Protein AF-A0A7Y0FQY0-F1 (afdb_monomer_lite)

Structure (mmCIF, N/CA/C/O backbone):
data_AF-A0A7Y0FQY0-F1
#
_entry.id   AF-A0A7Y0FQY0-F1
#
loop_
_atom_site.group_PDB
_atom_site.id
_atom_site.type_symbol
_atom_site.label_atom_id
_atom_site.label_alt_id
_atom_site.label_comp_id
_atom_site.label_asym_id
_atom_site.label_entity_id
_atom_site.label_seq_id
_atom_site.pdbx_PDB_ins_code
_atom_site.Cartn_x
_atom_site.Cartn_y
_atom_site.Cartn_z
_atom_site.occupancy
_atom_site.B_iso_or_equiv
_atom_site.auth_seq_id
_atom_site.auth_comp_id
_atom_site.auth_asym_id
_atom_site.auth_atom_id
_atom_site.pdbx_PDB_model_num
ATOM 1 N N . MET A 1 1 ? 14.008 2.209 -30.338 1.00 42.66 1 MET A N 1
ATOM 2 C CA . MET A 1 1 ? 15.477 2.111 -30.294 1.00 42.66 1 MET A CA 1
ATOM 3 C C . MET A 1 1 ? 15.855 0.646 -30.124 1.00 42.66 1 MET A C 1
ATOM 5 O O . MET A 1 1 ? 15.356 0.013 -29.203 1.00 42.66 1 MET A O 1
ATOM 9 N N . ASN A 1 2 ? 16.620 0.094 -31.072 1.00 44.41 2 ASN A N 1
ATOM 10 C CA . ASN A 1 2 ? 17.100 -1.292 -31.079 1.00 44.41 2 ASN A CA 1
ATOM 11 C C . ASN A 1 2 ? 18.582 -1.272 -30.700 1.00 44.41 2 ASN A C 1
ATOM 13 O O . ASN A 1 2 ? 19.432 -1.053 -31.558 1.00 44.41 2 ASN A O 1
ATOM 17 N N . HIS A 1 3 ? 18.881 -1.484 -29.422 1.00 50.84 3 HIS A N 1
ATOM 18 C CA . HIS A 1 3 ? 20.246 -1.684 -28.947 1.00 50.84 3 HIS A CA 1
ATOM 19 C C . HIS A 1 3 ? 20.345 -3.133 -28.451 1.00 50.84 3 HIS A C 1
ATOM 21 O O . HIS A 1 3 ? 19.724 -3.493 -27.460 1.00 50.84 3 HIS A O 1
ATOM 27 N N . ASN A 1 4 ? 21.038 -3.974 -29.226 1.00 58.56 4 ASN A N 1
ATOM 28 C CA . ASN A 1 4 ? 21.480 -5.340 -28.915 1.00 58.56 4 ASN A CA 1
ATOM 29 C C . ASN A 1 4 ? 20.478 -6.270 -28.188 1.00 58.56 4 ASN A C 1
ATOM 31 O O . ASN A 1 4 ? 20.524 -6.481 -26.980 1.00 58.56 4 ASN A O 1
ATOM 35 N N . GLY A 1 5 ? 19.637 -6.936 -28.986 1.00 64.56 5 GLY A N 1
ATOM 36 C CA . GLY A 1 5 ? 19.253 -8.342 -28.782 1.00 64.56 5 GLY A CA 1
ATOM 37 C C . GLY A 1 5 ? 18.090 -8.670 -27.842 1.00 64.56 5 GLY A C 1
ATOM 38 O O . GLY A 1 5 ? 17.409 -9.664 -28.088 1.00 64.56 5 GLY A O 1
ATOM 39 N N . ILE A 1 6 ? 17.807 -7.870 -26.811 1.00 74.12 6 ILE A N 1
ATOM 40 C CA . ILE A 1 6 ? 16.761 -8.211 -25.829 1.00 74.12 6 ILE A CA 1
ATOM 41 C C . ILE A 1 6 ? 15.534 -7.316 -26.017 1.00 74.12 6 ILE A C 1
ATOM 43 O O . ILE A 1 6 ? 15.561 -6.109 -25.785 1.00 74.12 6 ILE A O 1
ATOM 47 N N . ARG A 1 7 ? 14.413 -7.922 -26.424 1.00 86.19 7 ARG A N 1
ATOM 48 C CA . ARG A 1 7 ? 13.125 -7.227 -26.552 1.00 86.19 7 ARG A CA 1
ATOM 49 C C . ARG A 1 7 ? 12.582 -6.882 -25.166 1.00 86.19 7 ARG A C 1
ATOM 51 O O . ARG A 1 7 ? 12.664 -7.697 -24.253 1.00 86.19 7 ARG A O 1
ATOM 58 N N . ALA A 1 8 ? 11.895 -5.744 -25.037 1.00 87.19 8 ALA A N 1
ATOM 59 C CA . ALA A 1 8 ? 11.235 -5.342 -23.786 1.00 87.19 8 ALA A CA 1
ATOM 60 C C . ALA A 1 8 ? 10.309 -6.434 -23.213 1.00 87.19 8 ALA A C 1
ATOM 62 O O . ALA A 1 8 ? 10.206 -6.587 -22.000 1.00 87.19 8 ALA A O 1
ATOM 63 N N . LYS A 1 9 ? 9.693 -7.245 -24.085 1.00 87.94 9 LYS A N 1
ATOM 64 C CA . LYS A 1 9 ? 8.904 -8.420 -23.693 1.00 87.94 9 LYS A CA 1
ATOM 65 C C . LYS A 1 9 ? 9.734 -9.473 -22.945 1.00 87.94 9 LYS A C 1
ATOM 67 O O . LYS A 1 9 ? 9.294 -9.949 -21.916 1.00 87.94 9 LYS A O 1
ATOM 72 N N . GLN A 1 10 ? 10.948 -9.777 -23.402 1.00 90.56 10 GLN A N 1
ATOM 73 C CA . GLN A 1 10 ? 11.818 -10.751 -22.731 1.00 90.56 10 GLN A CA 1
ATOM 74 C C . GLN A 1 10 ? 12.228 -10.267 -21.338 1.00 90.56 10 GLN A C 1
ATOM 76 O O . GLN A 1 10 ? 12.228 -11.048 -20.398 1.00 90.56 10 GLN A O 1
ATOM 81 N N . ILE A 1 11 ? 12.508 -8.969 -21.182 1.00 91.06 11 ILE A N 1
ATOM 82 C CA . ILE A 1 11 ? 12.769 -8.365 -19.866 1.00 91.06 11 ILE A CA 1
ATOM 83 C C . ILE A 1 11 ? 11.519 -8.479 -18.981 1.00 91.06 11 ILE A C 1
ATOM 85 O O . ILE A 1 11 ? 11.612 -8.861 -17.819 1.00 91.06 11 ILE A O 1
ATOM 89 N N . SER A 1 12 ? 10.342 -8.192 -19.542 1.00 93.38 12 SER A N 1
ATOM 90 C CA . SER A 1 12 ? 9.051 -8.340 -18.861 1.00 93.38 12 SER A CA 1
ATOM 91 C C . SER A 1 12 ? 8.875 -9.747 -18.292 1.00 93.38 12 SER A C 1
ATOM 93 O O . SER A 1 12 ? 8.521 -9.888 -17.125 1.00 93.38 12 SER A O 1
ATOM 95 N N . ASP A 1 13 ? 9.166 -10.759 -19.109 1.00 92.62 13 ASP A N 1
ATOM 96 C CA . ASP A 1 13 ? 9.011 -12.169 -18.763 1.00 92.62 13 ASP A CA 1
ATOM 97 C C . ASP A 1 13 ? 10.044 -12.594 -17.702 1.00 92.62 13 ASP A C 1
ATOM 99 O O . ASP A 1 13 ? 9.670 -13.176 -16.686 1.00 92.62 13 ASP A O 1
ATOM 103 N N . ILE A 1 14 ? 11.324 -12.226 -17.872 1.00 94.12 14 ILE A N 1
ATOM 104 C CA . ILE A 1 14 ? 12.410 -12.541 -16.922 1.00 94.12 14 ILE A CA 1
ATOM 105 C C . ILE A 1 14 ? 12.113 -11.979 -15.528 1.00 94.12 14 ILE A C 1
ATOM 107 O O . ILE A 1 14 ? 12.271 -12.675 -14.529 1.00 94.12 14 ILE A O 1
ATOM 111 N N . PHE A 1 15 ? 11.671 -10.722 -15.452 1.00 91.94 15 PHE A N 1
ATOM 112 C CA . PHE A 1 15 ? 11.407 -10.053 -14.177 1.00 91.94 15 PHE A CA 1
ATOM 113 C C . PHE A 1 15 ? 9.962 -10.224 -13.689 1.00 91.94 15 PHE A C 1
ATOM 115 O O . PHE A 1 15 ? 9.613 -9.686 -12.640 1.00 91.94 15 PHE A O 1
ATOM 122 N N . SER A 1 16 ? 9.117 -10.955 -14.429 1.00 93.25 16 SER A N 1
ATOM 123 C CA . SER A 1 16 ? 7.685 -11.125 -14.129 1.00 93.25 16 SER A CA 1
ATOM 124 C C . SER A 1 16 ? 6.961 -9.796 -13.863 1.00 93.25 16 SER A C 1
ATOM 126 O O . SER A 1 16 ? 6.092 -9.686 -12.997 1.00 93.25 16 SER A O 1
ATOM 128 N N . VAL A 1 17 ? 7.329 -8.756 -14.613 1.00 93.12 17 VAL A N 1
ATOM 129 C CA . VAL A 1 17 ? 6.714 -7.425 -14.540 1.00 93.12 17 VAL A CA 1
ATOM 130 C C . VAL A 1 17 ? 5.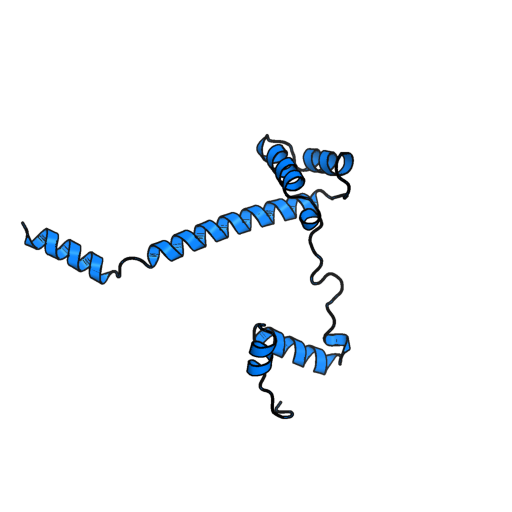861 -7.168 -15.771 1.00 93.12 17 VAL A C 1
ATOM 132 O O . VAL A 1 17 ? 5.949 -7.873 -16.770 1.00 93.12 17 VAL A O 1
ATOM 135 N N . GLN A 1 18 ? 5.030 -6.129 -15.732 1.00 93.00 18 GLN A N 1
ATOM 136 C CA . GLN A 1 18 ? 4.313 -5.678 -16.923 1.00 93.00 18 GLN A CA 1
ATOM 137 C C . GLN A 1 18 ? 5.265 -4.998 -17.912 1.00 93.00 18 GLN A C 1
ATOM 139 O O . GLN A 1 18 ? 6.113 -4.200 -17.514 1.00 93.00 18 GLN A O 1
ATOM 144 N N . ILE A 1 19 ? 5.041 -5.193 -19.214 1.00 92.44 19 ILE A N 1
ATOM 145 C CA . ILE A 1 19 ? 5.893 -4.611 -20.265 1.00 92.44 19 ILE A CA 1
ATOM 146 C C . ILE A 1 19 ? 5.955 -3.076 -20.199 1.00 92.44 19 ILE A C 1
ATOM 148 O O . ILE A 1 19 ? 6.973 -2.465 -20.514 1.00 92.44 19 ILE A O 1
ATOM 152 N N . ARG A 1 20 ? 4.885 -2.434 -19.708 1.00 92.88 20 ARG A N 1
ATOM 153 C CA . ARG A 1 20 ? 4.847 -0.984 -19.455 1.00 92.88 20 ARG A CA 1
ATOM 154 C C . ARG A 1 20 ? 5.881 -0.539 -18.416 1.00 92.88 20 ARG A C 1
ATOM 156 O O . ARG A 1 20 ? 6.438 0.545 -18.560 1.00 92.88 20 ARG A O 1
ATOM 163 N N . ALA A 1 21 ? 6.153 -1.362 -17.401 1.00 91.44 21 ALA A N 1
ATOM 164 C CA . ALA A 1 21 ? 7.180 -1.075 -16.403 1.00 91.44 21 ALA A CA 1
ATOM 165 C C . ALA A 1 21 ? 8.574 -1.072 -17.042 1.00 91.44 21 ALA A C 1
ATOM 167 O O . ALA A 1 21 ? 9.343 -0.147 -16.802 1.00 91.44 21 ALA A O 1
ATOM 168 N N . VAL A 1 22 ? 8.845 -2.026 -17.939 1.00 93.31 22 VAL A N 1
ATOM 169 C CA . VAL A 1 22 ? 10.109 -2.095 -18.688 1.00 93.31 22 VAL A CA 1
ATOM 170 C C . VAL A 1 22 ? 10.330 -0.828 -19.516 1.00 93.31 22 VAL A C 1
ATOM 172 O O . VAL A 1 22 ? 11.396 -0.226 -19.437 1.00 93.31 22 VAL A O 1
ATOM 175 N N . TYR A 1 23 ? 9.317 -0.360 -20.252 1.00 93.81 23 TYR A N 1
ATOM 176 C CA . TYR A 1 23 ? 9.427 0.908 -20.986 1.00 93.81 23 TYR A CA 1
ATOM 177 C C . TYR A 1 23 ? 9.649 2.110 -20.062 1.00 93.81 23 TYR A C 1
ATOM 179 O O . TYR A 1 23 ? 10.432 3.000 -20.388 1.00 93.81 23 TYR A O 1
ATOM 187 N N . SER A 1 24 ? 8.998 2.133 -18.896 1.00 92.50 24 SER A N 1
ATOM 188 C CA . SER A 1 24 ? 9.218 3.184 -17.898 1.00 92.50 24 SER A CA 1
ATOM 189 C C . SER A 1 24 ? 10.648 3.176 -17.353 1.00 92.50 24 SER A C 1
ATOM 191 O O . SER A 1 24 ? 11.195 4.251 -17.102 1.00 92.50 24 SER A O 1
ATOM 193 N N . TRP A 1 25 ? 11.245 1.998 -17.154 1.00 93.06 25 TRP A N 1
ATOM 194 C CA . TRP A 1 25 ? 12.636 1.853 -16.723 1.00 93.06 25 TRP A CA 1
ATOM 195 C C . TRP A 1 25 ? 13.601 2.336 -17.796 1.00 93.06 25 TRP A C 1
ATOM 197 O O . TRP A 1 25 ? 14.451 3.163 -17.491 1.00 93.06 25 TRP A O 1
ATOM 207 N N . LEU A 1 26 ? 13.417 1.895 -19.046 1.00 92.44 26 LEU A N 1
ATOM 208 C CA . LEU A 1 26 ? 14.243 2.324 -20.180 1.00 92.44 26 LEU A CA 1
ATOM 209 C C . LEU A 1 26 ? 14.221 3.844 -20.332 1.00 92.44 26 LEU A C 1
ATOM 211 O O . LEU A 1 26 ? 15.275 4.467 -20.334 1.00 92.44 26 LEU A O 1
ATOM 215 N N . LYS A 1 27 ? 13.029 4.450 -20.328 1.00 93.50 27 LYS A N 1
ATOM 216 C CA . LYS A 1 27 ? 12.893 5.908 -20.405 1.00 93.50 27 LYS A CA 1
ATOM 217 C C . LYS A 1 27 ? 13.573 6.617 -19.229 1.00 93.50 27 LYS A C 1
ATOM 219 O O . LYS A 1 27 ? 14.280 7.596 -19.415 1.00 93.50 27 LYS A O 1
ATOM 224 N N . SER A 1 28 ? 13.382 6.117 -18.007 1.00 93.19 28 SER A N 1
ATOM 225 C CA . SER A 1 28 ? 13.999 6.726 -16.818 1.00 93.19 28 SER A CA 1
ATOM 226 C C . SER A 1 28 ? 15.524 6.607 -16.837 1.00 93.19 28 SER A C 1
ATOM 228 O O . SER A 1 28 ? 16.207 7.501 -16.340 1.00 93.19 28 SER A O 1
ATOM 230 N N . TYR A 1 29 ? 16.046 5.521 -17.408 1.00 93.75 29 TY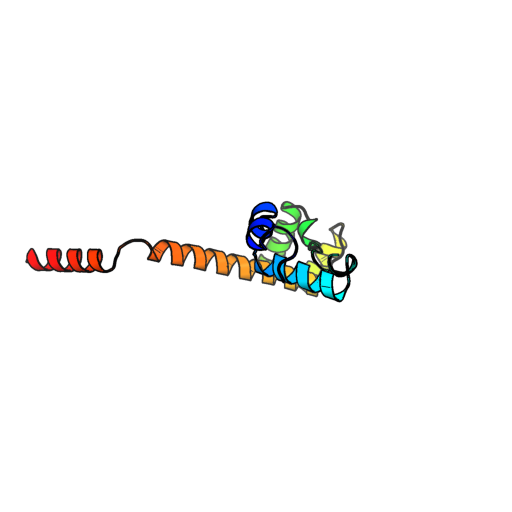R A N 1
ATOM 231 C CA . TYR A 1 29 ? 17.473 5.306 -17.604 1.00 93.75 29 TYR A CA 1
ATOM 232 C C . TYR A 1 29 ? 18.048 6.210 -18.699 1.00 93.75 29 TYR A C 1
ATOM 234 O O . TYR A 1 29 ? 19.101 6.798 -18.493 1.00 93.75 29 TYR A O 1
ATOM 242 N N . GLU A 1 30 ? 17.353 6.383 -19.823 1.00 93.25 30 GLU A N 1
ATOM 243 C CA . GLU A 1 30 ? 17.750 7.335 -20.869 1.00 93.25 30 GLU A CA 1
ATOM 244 C C . GLU A 1 30 ? 17.782 8.777 -20.331 1.00 93.25 30 GLU A C 1
ATOM 246 O O . GLU A 1 30 ? 18.738 9.505 -20.580 1.00 93.25 30 GLU A O 1
ATOM 251 N N . ASP A 1 31 ? 16.790 9.164 -19.520 1.00 94.62 31 ASP A N 1
ATOM 252 C CA . ASP A 1 31 ? 16.674 10.527 -18.989 1.00 94.62 31 ASP A CA 1
ATOM 253 C C . ASP A 1 31 ? 17.677 10.834 -17.856 1.00 94.62 31 ASP A C 1
ATOM 255 O O . ASP A 1 31 ? 18.129 11.970 -17.709 1.00 94.62 31 ASP A O 1
ATOM 259 N N . LYS A 1 32 ? 17.961 9.863 -16.972 1.00 94.62 32 LYS A N 1
ATOM 260 C CA . LYS A 1 32 ? 18.669 10.095 -15.688 1.00 94.62 32 LYS A CA 1
ATOM 261 C C . LYS A 1 32 ? 19.810 9.117 -15.414 1.00 94.62 32 LYS A C 1
ATOM 263 O O . LYS A 1 32 ? 20.356 9.099 -14.306 1.00 94.62 32 LYS A O 1
ATOM 268 N N . GLY A 1 33 ? 20.144 8.269 -16.379 1.00 93.69 33 GLY A N 1
ATOM 269 C CA . GLY A 1 33 ? 21.079 7.166 -16.201 1.00 93.69 33 GLY A CA 1
ATOM 270 C C . GLY A 1 33 ? 20.623 6.189 -15.117 1.00 93.69 33 GLY A C 1
ATOM 271 O O . GLY A 1 33 ? 19.438 6.045 -14.806 1.00 93.69 33 GLY A O 1
ATOM 272 N N . PHE A 1 34 ? 21.595 5.540 -14.478 1.00 92.31 34 PHE A N 1
ATOM 273 C CA . PHE A 1 34 ? 21.354 4.548 -13.427 1.00 92.31 34 PHE A CA 1
ATOM 274 C C . PHE A 1 34 ? 20.504 5.083 -12.260 1.00 92.31 34 PHE A C 1
ATOM 276 O O . PHE A 1 34 ? 19.691 4.351 -11.700 1.00 92.31 34 PHE A O 1
ATOM 283 N N . ILE A 1 35 ? 20.615 6.378 -11.938 1.00 92.25 35 ILE A N 1
ATOM 284 C CA . ILE A 1 35 ? 19.848 7.006 -10.851 1.00 92.25 35 ILE A CA 1
ATOM 285 C C . ILE A 1 35 ? 18.338 6.947 -11.124 1.00 92.25 35 ILE A C 1
ATOM 287 O O . ILE A 1 35 ? 17.541 6.818 -10.195 1.00 92.25 35 ILE A O 1
ATOM 291 N N . GLY A 1 36 ? 17.935 6.997 -12.398 1.00 89.94 36 GLY A N 1
ATOM 292 C CA . GLY A 1 36 ? 16.537 6.906 -12.815 1.00 89.94 36 GLY A CA 1
ATOM 293 C C . GLY A 1 36 ? 15.871 5.564 -12.511 1.00 89.94 36 GLY A C 1
ATOM 294 O O . GLY A 1 36 ? 14.643 5.500 -12.481 1.00 89.94 36 GLY A O 1
ATOM 295 N N . LEU A 1 37 ? 16.658 4.513 -12.264 1.00 91.31 37 LEU A N 1
ATOM 296 C CA . LEU A 1 37 ? 16.158 3.178 -11.934 1.00 91.31 37 LEU A CA 1
ATOM 297 C C . LEU A 1 37 ? 15.919 2.976 -10.432 1.00 91.31 37 LEU A C 1
ATOM 299 O O . LEU A 1 37 ? 15.222 2.035 -10.053 1.00 91.31 37 LEU A O 1
ATOM 303 N N . TYR A 1 38 ? 16.447 3.851 -9.570 1.00 90.62 38 TYR A N 1
ATOM 304 C CA . TYR A 1 38 ? 16.180 3.766 -8.138 1.00 90.62 38 TYR A CA 1
ATOM 305 C C . TYR A 1 38 ? 14.713 4.062 -7.817 1.00 90.62 38 TYR A C 1
ATOM 307 O O . TYR A 1 38 ? 14.068 4.936 -8.403 1.00 90.62 38 TYR A O 1
ATOM 315 N N . THR A 1 39 ? 14.190 3.367 -6.807 1.00 86.19 39 THR A N 1
ATOM 316 C CA . THR A 1 39 ? 12.878 3.677 -6.240 1.00 86.19 39 THR A CA 1
ATOM 317 C C . THR A 1 39 ? 12.872 5.095 -5.687 1.00 86.19 39 THR A C 1
ATOM 319 O O . THR A 1 39 ? 13.745 5.476 -4.903 1.00 86.19 39 THR A O 1
ATOM 322 N N . LYS A 1 40 ? 11.855 5.878 -6.053 1.00 83.94 40 LYS A N 1
ATOM 323 C CA . LYS A 1 40 ? 11.692 7.231 -5.516 1.00 83.94 40 LYS A CA 1
ATOM 324 C C . LYS A 1 40 ? 11.473 7.182 -4.007 1.00 83.94 40 LYS A C 1
ATOM 326 O O . LYS A 1 40 ? 10.895 6.232 -3.478 1.00 83.94 40 LYS A O 1
ATOM 331 N N . L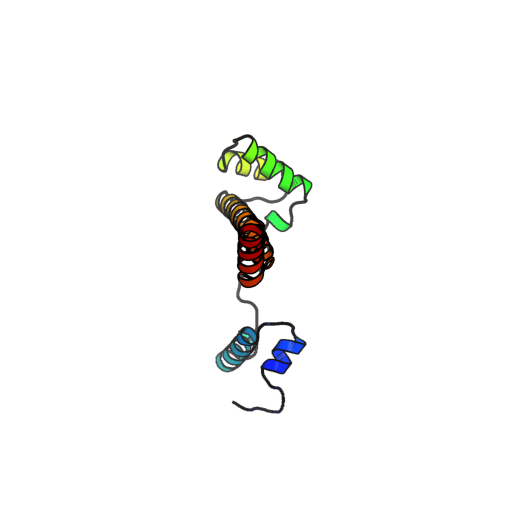YS A 1 41 ? 11.862 8.253 -3.312 1.00 82.56 41 LYS A N 1
ATOM 332 C CA . LYS A 1 41 ? 11.608 8.401 -1.875 1.00 82.56 41 LYS A CA 1
ATOM 333 C C . LYS A 1 41 ? 10.115 8.189 -1.579 1.00 82.56 41 LYS A C 1
ATOM 335 O O . LYS A 1 41 ? 9.268 8.902 -2.109 1.00 82.56 41 LYS A O 1
ATOM 340 N N . GLY A 1 42 ? 9.808 7.197 -0.742 1.00 78.38 42 GLY A N 1
ATOM 341 C CA . GLY A 1 42 ? 8.442 6.827 -0.349 1.00 78.38 42 GLY A CA 1
ATOM 342 C C . GLY A 1 42 ? 7.753 5.788 -1.244 1.00 78.38 42 GLY A C 1
ATOM 343 O O . GLY A 1 42 ? 6.728 5.241 -0.840 1.00 78.38 42 GLY A O 1
ATOM 344 N N . GLN A 1 43 ? 8.306 5.461 -2.414 1.00 82.00 43 GLN A N 1
ATOM 345 C CA . GLN A 1 43 ? 7.791 4.387 -3.261 1.00 82.00 43 GLN A CA 1
ATOM 346 C C . GLN A 1 43 ? 8.073 3.028 -2.609 1.00 82.00 43 GLN A C 1
ATOM 348 O O . GLN A 1 43 ? 9.187 2.769 -2.167 1.00 82.00 43 GLN A O 1
ATOM 353 N N . GLY A 1 44 ? 7.054 2.170 -2.524 1.00 80.69 44 GLY A N 1
ATOM 354 C CA . GLY A 1 44 ? 7.173 0.854 -1.885 1.00 80.69 44 GLY A CA 1
ATOM 355 C C . GLY A 1 44 ? 7.220 0.884 -0.354 1.00 80.69 44 GLY A C 1
ATOM 356 O O . GLY A 1 44 ? 7.422 -0.161 0.256 1.00 80.69 44 GLY A O 1
ATOM 357 N N . ARG A 1 45 ? 7.009 2.044 0.290 1.00 83.19 45 ARG A N 1
ATOM 358 C CA . ARG A 1 45 ? 6.937 2.115 1.754 1.00 83.19 45 ARG A CA 1
ATOM 359 C C . ARG A 1 45 ? 5.769 1.263 2.255 1.00 83.19 45 ARG A C 1
ATOM 361 O O . ARG A 1 45 ? 4.610 1.533 1.939 1.00 83.19 45 ARG A O 1
ATOM 368 N N . ILE A 1 46 ? 6.100 0.247 3.044 1.00 83.69 46 ILE A N 1
ATOM 369 C CA . ILE A 1 46 ? 5.130 -0.654 3.660 1.00 83.69 46 ILE A CA 1
ATOM 370 C C . ILE A 1 46 ? 4.333 0.128 4.715 1.00 83.69 46 ILE A C 1
ATOM 372 O O . ILE A 1 46 ? 4.848 1.040 5.365 1.00 83.69 46 ILE A O 1
ATOM 376 N N . SER A 1 47 ? 3.042 -0.181 4.831 1.00 85.75 47 SER A N 1
ATOM 377 C CA . SER A 1 47 ? 2.162 0.434 5.829 1.00 85.75 47 SER A CA 1
ATOM 378 C C . SER A 1 47 ?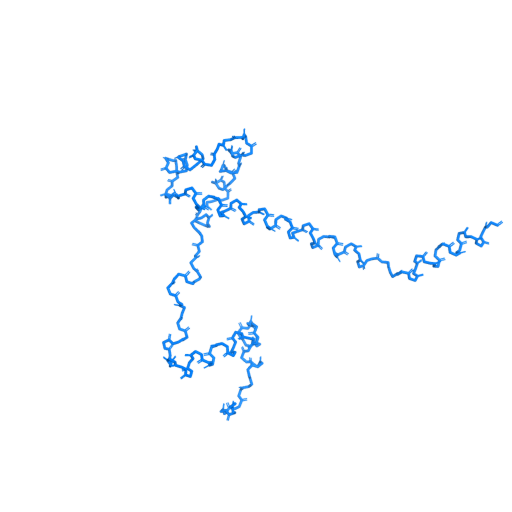 2.591 0.013 7.233 1.00 85.75 47 SER A C 1
ATOM 380 O O . SER A 1 47 ? 2.848 -1.172 7.425 1.00 85.75 47 SER A O 1
ATOM 382 N N . ILE A 1 48 ? 2.552 0.932 8.206 1.00 88.06 48 ILE A N 1
ATOM 383 C CA . ILE A 1 48 ? 2.744 0.619 9.638 1.00 88.06 48 ILE A CA 1
ATOM 384 C C . ILE A 1 48 ? 1.792 -0.492 10.088 1.00 88.06 48 ILE A C 1
ATOM 386 O O . ILE A 1 48 ? 2.186 -1.415 10.769 1.00 88.06 48 ILE A O 1
ATOM 390 N N . PHE A 1 49 ? 0.561 -0.528 9.579 1.00 87.69 49 PHE A N 1
ATOM 391 C CA . PHE A 1 49 ? -0.355 -1.627 9.906 1.00 87.69 49 PHE A CA 1
ATOM 392 C C . PHE A 1 49 ? 0.113 -3.024 9.470 1.00 87.69 49 PHE A C 1
ATOM 394 O O . PHE A 1 49 ? -0.524 -3.999 9.832 1.00 87.69 49 PHE A O 1
ATOM 401 N N . SER A 1 50 ? 1.182 -3.131 8.677 1.00 86.94 50 SER A N 1
ATOM 402 C CA . SER A 1 50 ? 1.764 -4.421 8.284 1.00 86.94 50 SER A CA 1
ATOM 403 C C . SER A 1 50 ? 2.811 -4.926 9.280 1.00 86.94 50 SER A C 1
ATOM 405 O O . SER A 1 50 ? 3.212 -6.077 9.153 1.00 86.94 50 SER A O 1
ATOM 407 N N . SER A 1 51 ? 3.284 -4.090 10.213 1.00 87.50 51 SER A N 1
ATOM 408 C CA . SER A 1 51 ? 4.146 -4.529 11.319 1.00 87.50 51 SER A CA 1
ATOM 409 C C . SER A 1 51 ? 3.344 -5.030 12.519 1.00 87.50 51 SER A C 1
ATOM 411 O O . SER A 1 51 ? 3.877 -5.814 13.298 1.00 87.50 51 SER A O 1
ATOM 413 N N . PHE A 1 52 ? 2.068 -4.647 12.633 1.00 88.06 52 PHE A N 1
ATOM 414 C CA . PHE A 1 52 ? 1.166 -5.205 13.638 1.00 88.06 52 PHE A CA 1
ATOM 415 C C . PHE A 1 52 ? 0.854 -6.679 13.376 1.00 88.06 52 PHE A C 1
ATOM 417 O O . PHE A 1 52 ? 0.599 -7.083 12.233 1.00 88.06 52 PHE A O 1
ATOM 424 N N . SER A 1 53 ? 0.797 -7.459 14.454 1.00 88.88 53 SER A N 1
ATOM 425 C CA . SER A 1 53 ? 0.388 -8.860 14.437 1.00 88.88 53 SER A CA 1
ATOM 426 C C . SER A 1 53 ? -1.073 -9.016 13.989 1.00 88.88 53 SER A C 1
ATOM 428 O O . SER A 1 53 ? -1.854 -8.059 13.943 1.00 88.88 53 SER A O 1
ATOM 430 N N . SER A 1 54 ? -1.469 -10.245 13.647 1.00 88.19 54 SER A N 1
ATOM 431 C CA . SER A 1 54 ? -2.857 -10.519 13.245 1.00 88.19 54 SER A CA 1
ATOM 432 C C . SER A 1 54 ? -3.839 -10.250 14.392 1.00 88.19 54 SER A C 1
ATOM 434 O O . SER A 1 54 ? -4.954 -9.782 14.162 1.00 88.19 54 SER A O 1
ATOM 436 N N . GLU A 1 55 ? -3.414 -10.503 15.628 1.00 89.31 55 GLU A N 1
ATOM 437 C CA . GLU A 1 55 ? -4.175 -10.271 16.854 1.00 89.31 55 GLU A CA 1
ATOM 438 C C . GLU A 1 55 ? -4.348 -8.774 17.126 1.00 89.31 55 GLU A C 1
ATOM 440 O O . GLU A 1 55 ? -5.458 -8.328 17.417 1.00 89.31 55 GLU A O 1
ATOM 445 N N . GLU A 1 56 ? -3.283 -7.983 16.971 1.00 90.06 56 GLU A N 1
ATOM 446 C CA . GLU A 1 56 ? -3.326 -6.526 17.129 1.00 90.06 56 GLU A CA 1
ATOM 447 C C . GLU A 1 56 ? -4.257 -5.889 16.093 1.00 90.06 56 GLU A C 1
ATOM 449 O O . GLU A 1 56 ? -5.131 -5.092 16.439 1.00 90.06 56 GLU A O 1
ATOM 454 N N . GLN A 1 57 ? -4.141 -6.297 14.824 1.00 90.06 57 GLN A N 1
ATOM 455 C CA . GLN A 1 57 ? -5.032 -5.821 13.766 1.00 90.06 57 GLN A CA 1
ATOM 456 C C . GLN A 1 57 ? -6.491 -6.192 14.043 1.00 90.06 57 GLN A C 1
ATOM 458 O O . GLN A 1 57 ? -7.377 -5.363 13.837 1.00 90.06 57 GLN A O 1
ATOM 463 N N . LYS A 1 58 ? -6.754 -7.405 14.543 1.00 90.31 58 LYS A N 1
ATOM 464 C CA . LYS A 1 58 ? -8.106 -7.825 14.920 1.00 90.31 58 LYS A CA 1
ATOM 465 C C . LYS A 1 58 ? -8.652 -6.991 16.079 1.00 90.31 58 LYS A C 1
ATOM 467 O O . LYS A 1 58 ? -9.773 -6.513 15.986 1.00 90.31 58 LYS A O 1
ATOM 472 N N . CYS A 1 59 ? -7.851 -6.738 17.113 1.00 90.50 59 CYS A N 1
ATOM 473 C CA . CYS A 1 59 ? -8.242 -5.901 18.249 1.00 90.50 59 CYS A CA 1
ATOM 474 C C . CYS A 1 59 ? -8.643 -4.481 17.809 1.00 90.50 59 CYS A C 1
ATOM 476 O O . CYS A 1 59 ? -9.662 -3.951 18.252 1.00 90.50 59 CYS A O 1
ATOM 478 N N . ILE A 1 60 ? -7.883 -3.886 16.882 1.00 89.81 60 ILE A N 1
ATOM 479 C CA . ILE A 1 60 ? -8.193 -2.570 16.303 1.00 89.81 60 ILE A CA 1
ATOM 480 C C . ILE A 1 60 ? -9.549 -2.587 15.588 1.00 89.81 60 ILE A C 1
ATOM 482 O O . ILE A 1 60 ? -10.341 -1.658 15.745 1.00 89.81 60 ILE A O 1
ATOM 486 N N . LEU A 1 61 ? -9.814 -3.633 14.802 1.00 90.62 61 LEU A N 1
ATOM 487 C CA . LEU A 1 61 ? -11.073 -3.777 14.071 1.00 90.62 61 LEU A CA 1
ATOM 488 C C . LEU A 1 61 ? -12.251 -4.018 15.017 1.00 90.62 61 LEU A C 1
ATOM 490 O O . LEU A 1 61 ? -13.260 -3.335 14.885 1.00 90.62 61 LEU A O 1
ATOM 494 N N . ASP A 1 62 ? -12.091 -4.886 16.015 1.00 92.19 62 ASP A N 1
ATOM 495 C CA . ASP A 1 62 ? -13.128 -5.186 17.003 1.00 92.19 62 ASP A CA 1
ATOM 496 C C . ASP A 1 62 ? -13.563 -3.926 17.772 1.00 92.19 62 ASP A C 1
ATOM 498 O O . ASP A 1 62 ? -14.735 -3.788 18.110 1.00 92.19 62 ASP A O 1
ATOM 502 N N . LYS A 1 63 ? -12.650 -2.985 18.052 1.00 90.44 63 LYS A N 1
ATOM 503 C CA . LYS A 1 63 ? -13.000 -1.698 18.687 1.00 90.44 63 LYS A CA 1
ATOM 504 C C . LYS A 1 63 ? -13.848 -0.808 17.779 1.00 90.44 63 LYS A C 1
ATOM 506 O O . LYS A 1 63 ? -14.838 -0.240 18.227 1.00 90.44 63 LYS A O 1
ATOM 511 N N . ILE A 1 64 ? -13.501 -0.726 16.498 1.00 91.25 64 ILE A N 1
ATOM 512 C CA . ILE A 1 64 ? -14.278 0.060 15.531 1.00 91.25 64 ILE A CA 1
ATOM 513 C C . ILE A 1 64 ? -15.644 -0.575 15.278 1.00 91.25 64 ILE A C 1
ATOM 515 O O . ILE A 1 64 ? -16.643 0.135 15.206 1.00 91.25 64 ILE A O 1
ATOM 519 N N . ASP A 1 65 ? -15.705 -1.903 15.209 1.00 89.25 65 ASP A N 1
ATOM 520 C CA . ASP A 1 65 ? -16.957 -2.635 15.023 1.00 89.25 65 ASP A CA 1
ATOM 521 C C . ASP A 1 65 ? -17.870 -2.523 16.266 1.00 89.25 65 ASP A C 1
ATOM 523 O O . ASP A 1 65 ? -19.093 -2.549 16.135 1.00 89.25 65 ASP A O 1
ATOM 527 N N . LYS A 1 66 ? -17.302 -2.306 17.465 1.00 91.50 66 LYS A N 1
ATOM 528 C CA . LYS A 1 66 ? -18.045 -1.948 18.693 1.00 91.50 66 LYS A CA 1
ATOM 529 C C . LYS A 1 66 ? -18.596 -0.516 18.693 1.00 91.50 66 LYS A C 1
ATOM 531 O O . LYS A 1 66 ? -19.424 -0.203 19.545 1.00 91.50 66 LYS A O 1
ATOM 536 N N . GLY A 1 67 ? -18.181 0.326 17.747 1.00 88.19 67 GLY A N 1
ATOM 537 C CA . GLY A 1 67 ? -18.660 1.700 17.594 1.00 88.19 67 GLY A CA 1
ATOM 538 C C . GLY A 1 67 ? -17.705 2.783 18.097 1.00 88.19 67 GLY A C 1
ATOM 539 O O . GLY A 1 67 ? -18.096 3.951 18.092 1.00 88.19 67 GLY A O 1
ATOM 540 N N . ASP A 1 68 ? -16.473 2.438 18.491 1.00 90.50 68 ASP A N 1
ATOM 541 C CA . ASP A 1 68 ? -15.478 3.438 18.889 1.00 90.50 68 ASP A CA 1
ATOM 542 C C . ASP A 1 68 ? -15.156 4.372 17.714 1.00 90.50 68 ASP A C 1
ATOM 544 O O . ASP A 1 68 ? -15.032 3.968 16.550 1.00 90.50 68 ASP A O 1
ATOM 548 N N . SER A 1 69 ? -14.970 5.654 18.020 1.00 92.25 69 SER A 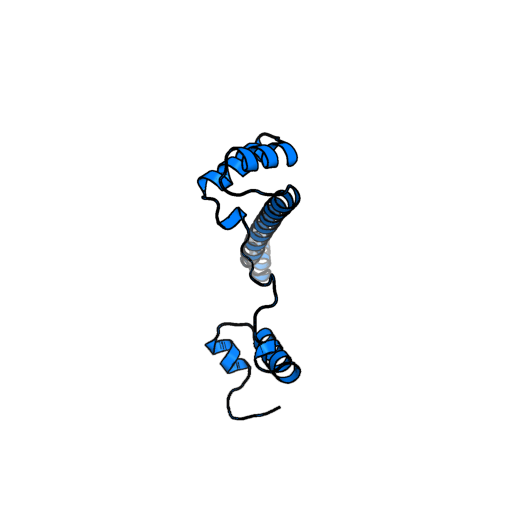N 1
ATOM 549 C CA . SER A 1 69 ? -14.557 6.627 17.020 1.00 92.25 69 SER A CA 1
ATOM 550 C C . SER A 1 69 ? -13.111 6.387 16.578 1.00 92.25 69 SER A C 1
ATOM 552 O O . SER A 1 69 ? -12.253 5.927 17.332 1.00 92.25 69 SER A O 1
ATOM 554 N N . VAL A 1 70 ? -12.788 6.820 15.354 1.00 91.38 70 VAL A N 1
ATOM 555 C CA . VAL A 1 70 ? -11.416 6.758 14.813 1.00 91.38 70 VAL A CA 1
ATOM 556 C C . VAL A 1 70 ? -10.403 7.408 15.761 1.00 91.38 70 VAL A C 1
ATOM 558 O O . VAL A 1 70 ? -9.268 6.945 15.866 1.00 91.38 70 VAL A O 1
ATOM 561 N N . LYS A 1 71 ? -10.800 8.479 16.454 1.00 92.00 71 LYS A N 1
ATOM 562 C CA . LYS A 1 71 ? -9.934 9.197 17.388 1.00 92.00 71 LYS A CA 1
ATOM 563 C C . LYS A 1 71 ? -9.636 8.354 18.628 1.00 92.00 71 LYS A C 1
ATOM 565 O O . LYS A 1 71 ? -8.469 8.191 18.970 1.00 92.00 71 LYS A O 1
ATOM 570 N N . GLU A 1 72 ? -10.661 7.767 19.239 1.00 90.81 72 GLU A N 1
ATOM 571 C CA . GLU A 1 72 ? -10.519 6.890 20.409 1.00 90.81 72 GLU A CA 1
ATOM 572 C C . GLU A 1 72 ? -9.677 5.657 20.084 1.00 90.81 72 GLU A C 1
ATOM 574 O O . GLU A 1 72 ? -8.748 5.329 20.821 1.00 90.81 72 GLU A O 1
ATOM 579 N N . THR A 1 73 ? -9.913 5.027 18.931 1.00 90.38 73 THR A N 1
ATOM 580 C CA . THR A 1 73 ? -9.098 3.888 18.494 1.00 90.38 73 THR A CA 1
ATOM 581 C C . THR A 1 73 ? -7.640 4.293 18.247 1.00 90.38 73 THR A C 1
ATOM 583 O O . THR A 1 73 ? -6.730 3.535 18.567 1.00 90.38 73 THR A O 1
ATOM 586 N N . THR A 1 74 ? -7.387 5.498 17.722 1.00 92.25 74 THR A N 1
ATOM 587 C CA . THR A 1 74 ? -6.017 6.009 17.520 1.00 92.25 74 THR A CA 1
ATOM 588 C C . THR A 1 74 ? -5.310 6.245 18.859 1.00 92.25 74 THR A C 1
ATOM 590 O O . THR A 1 74 ? -4.150 5.863 18.999 1.00 92.25 74 THR A O 1
ATOM 593 N N . CYS A 1 75 ? -5.993 6.837 19.845 1.00 92.19 75 CYS A N 1
ATOM 594 C CA . CYS A 1 75 ? -5.463 6.982 21.205 1.00 92.19 75 CYS A CA 1
ATOM 595 C C . CYS A 1 75 ? -5.125 5.615 21.806 1.00 92.19 75 CYS A C 1
ATOM 597 O O . CYS A 1 75 ? -3.990 5.404 22.221 1.00 92.19 75 CYS A O 1
ATOM 599 N N . PHE A 1 76 ? -6.053 4.659 21.722 1.00 91.06 76 PHE A N 1
ATOM 600 C CA . PHE A 1 76 ? -5.839 3.297 22.204 1.00 91.06 76 PHE A CA 1
ATOM 601 C C . PHE A 1 76 ? -4.599 2.641 21.579 1.00 91.06 76 PHE A C 1
ATOM 603 O O . PHE A 1 76 ? -3.786 2.067 22.300 1.00 91.06 76 PHE A O 1
ATOM 610 N N . ILE A 1 77 ? -4.423 2.759 20.259 1.00 91.25 77 ILE A N 1
ATOM 611 C CA . ILE A 1 77 ? -3.257 2.209 19.552 1.00 91.25 77 ILE A CA 1
ATOM 612 C C . ILE A 1 77 ? -1.967 2.861 20.051 1.00 91.25 77 ILE A C 1
ATOM 614 O O . ILE A 1 77 ? -1.008 2.163 20.348 1.00 91.25 77 ILE A O 1
ATOM 618 N N . ASN A 1 78 ? -1.953 4.186 20.189 1.00 90.81 78 ASN A N 1
ATOM 619 C CA . ASN A 1 78 ? -0.764 4.917 20.625 1.00 90.81 78 ASN A CA 1
ATOM 620 C C . ASN A 1 78 ? -0.392 4.673 22.096 1.00 90.81 78 ASN A C 1
ATOM 622 O O . ASN A 1 78 ? 0.758 4.902 22.465 1.00 90.81 78 ASN A O 1
ATOM 626 N N . GLU A 1 79 ? -1.350 4.255 22.923 1.00 91.38 79 GLU A N 1
ATOM 627 C CA . GLU A 1 79 ? -1.148 3.946 24.342 1.00 91.38 79 GLU A CA 1
ATOM 628 C C . GLU A 1 79 ? -0.755 2.485 24.583 1.00 91.38 79 GLU A C 1
ATOM 630 O O . GLU A 1 79 ? 0.032 2.209 25.484 1.00 91.38 79 GLU A O 1
ATOM 635 N N . ASN A 1 80 ? -1.299 1.552 23.796 1.00 88.50 80 ASN A N 1
ATOM 636 C CA . ASN A 1 80 ? -1.191 0.115 24.068 1.00 88.50 80 ASN A CA 1
ATOM 637 C C . ASN A 1 80 ? -0.263 -0.627 23.101 1.00 88.50 80 ASN A C 1
ATOM 639 O O . ASN A 1 80 ? 0.161 -1.736 23.416 1.00 88.50 80 ASN A O 1
ATOM 643 N N . LEU A 1 81 ? 0.035 -0.054 21.932 1.00 86.50 81 LEU A N 1
ATOM 644 C CA . LEU A 1 81 ? 0.845 -0.698 20.900 1.00 86.50 81 LEU A CA 1
ATOM 645 C C . LEU A 1 81 ? 2.189 0.011 20.715 1.00 86.50 81 LEU A C 1
ATOM 647 O O . LEU A 1 81 ? 2.373 1.183 21.042 1.00 86.50 81 LEU A O 1
ATOM 651 N N . SER A 1 82 ? 3.151 -0.737 20.183 1.00 78.62 82 SER A N 1
ATOM 652 C CA . SER A 1 82 ? 4.545 -0.308 20.033 1.00 78.62 82 SER A CA 1
ATOM 653 C C . SER A 1 82 ? 4.739 0.791 18.983 1.00 78.62 82 SER A C 1
ATOM 655 O O . SER A 1 82 ? 5.654 1.609 19.104 1.00 78.62 82 SER A O 1
ATOM 657 N N . GLU A 1 83 ? 3.877 0.844 17.964 1.00 84.25 83 GLU A N 1
ATOM 658 C CA . GLU A 1 83 ? 3.964 1.824 16.885 1.00 84.25 83 GLU A CA 1
ATOM 659 C C . GLU A 1 83 ? 2.920 2.930 16.997 1.00 84.25 83 GLU A C 1
ATOM 661 O O . GLU A 1 83 ? 1.715 2.690 17.097 1.00 84.25 83 GLU A O 1
ATOM 666 N N . ARG A 1 84 ? 3.396 4.175 16.882 1.00 87.00 84 ARG A N 1
ATOM 667 C CA . ARG A 1 84 ? 2.521 5.342 16.856 1.00 87.00 84 ARG A CA 1
ATOM 668 C C . ARG A 1 84 ? 1.904 5.533 15.483 1.00 87.00 84 ARG A C 1
ATOM 670 O O . ARG A 1 84 ? 2.595 5.556 14.463 1.00 87.00 84 ARG A O 1
ATOM 677 N N . ILE A 1 85 ? 0.607 5.792 15.471 1.00 90.56 85 ILE A N 1
ATOM 678 C CA . ILE A 1 85 ? -0.152 6.096 14.270 1.00 90.56 85 ILE A CA 1
ATOM 679 C C . ILE A 1 85 ? -0.855 7.447 14.379 1.00 90.56 85 ILE A C 1
ATOM 681 O O . ILE A 1 85 ? -1.168 7.957 15.456 1.00 90.56 85 ILE A O 1
ATOM 685 N N . THR A 1 86 ? -1.150 8.015 13.215 1.00 92.56 86 THR A N 1
ATOM 686 C CA . THR A 1 86 ? -2.043 9.171 13.096 1.00 92.56 86 THR A CA 1
ATOM 687 C C . THR A 1 86 ? -3.437 8.717 12.676 1.00 92.56 86 THR A C 1
ATOM 689 O O . THR A 1 86 ? -3.585 7.705 11.986 1.00 92.56 86 THR A O 1
ATOM 692 N N . GLU A 1 87 ? -4.464 9.514 12.981 1.00 92.31 87 GLU A N 1
ATOM 693 C CA . GLU A 1 87 ? -5.840 9.232 12.540 1.00 92.31 87 GLU A CA 1
ATOM 694 C C . GLU A 1 87 ? -5.937 9.037 11.019 1.00 92.31 87 GLU A C 1
ATOM 696 O O . GLU A 1 87 ? -6.698 8.207 10.523 1.00 92.31 87 GLU A O 1
ATOM 701 N N . ARG A 1 88 ? -5.142 9.794 10.249 1.00 92.12 88 ARG A N 1
ATOM 702 C CA . ARG A 1 88 ? -5.080 9.668 8.787 1.00 92.12 88 ARG A CA 1
ATOM 703 C C . ARG A 1 88 ? -4.657 8.262 8.371 1.00 92.12 88 ARG A C 1
ATOM 705 O O . ARG A 1 88 ? -5.215 7.722 7.418 1.00 92.12 88 ARG A O 1
ATOM 712 N N . MET A 1 89 ? -3.679 7.680 9.058 1.00 92.12 89 MET A N 1
ATOM 713 C CA . MET A 1 89 ? -3.190 6.336 8.761 1.00 92.12 89 MET A CA 1
ATOM 714 C C . MET A 1 89 ? -4.260 5.291 9.060 1.00 92.12 89 MET A C 1
ATOM 716 O O . MET A 1 89 ? -4.486 4.422 8.220 1.00 92.12 89 MET A O 1
ATOM 720 N N . LEU A 1 90 ? -4.972 5.435 10.181 1.00 92.62 90 LEU A N 1
ATOM 721 C CA . LEU A 1 90 ? -6.104 4.572 10.514 1.00 92.62 90 LEU A CA 1
ATOM 722 C C . LEU A 1 90 ? -7.216 4.674 9.461 1.00 92.62 90 LEU A C 1
ATOM 724 O O . LEU A 1 90 ? -7.656 3.661 8.927 1.00 92.62 90 LEU A O 1
ATOM 728 N N . LYS A 1 91 ? -7.599 5.886 9.044 1.00 93.00 91 LYS A N 1
ATOM 729 C CA . LYS A 1 91 ? -8.589 6.083 7.966 1.00 93.00 91 LYS A CA 1
ATOM 730 C C . LYS A 1 91 ? -8.162 5.425 6.650 1.00 93.00 91 LYS A C 1
ATOM 732 O O . LYS A 1 91 ? -8.986 4.814 5.972 1.00 93.00 91 LYS A O 1
ATOM 737 N N . ILE A 1 92 ? -6.883 5.532 6.276 1.00 90.50 92 ILE A N 1
ATOM 738 C CA . ILE A 1 92 ? -6.344 4.882 5.070 1.00 90.50 92 ILE A CA 1
ATOM 739 C C . ILE A 1 92 ? -6.416 3.358 5.198 1.00 90.50 92 ILE A C 1
ATOM 741 O O . ILE A 1 92 ? -6.816 2.691 4.241 1.00 90.50 92 ILE A O 1
ATOM 745 N N . PHE A 1 93 ? -6.062 2.814 6.363 1.00 91.25 93 PHE A N 1
ATOM 746 C CA . PHE A 1 93 ? -6.142 1.384 6.646 1.00 91.25 93 PHE A CA 1
ATOM 747 C C . PHE A 1 93 ? -7.576 0.857 6.500 1.00 91.25 93 PHE A C 1
ATOM 749 O O . PHE A 1 93 ? -7.812 -0.078 5.732 1.00 91.25 93 PHE A O 1
ATOM 756 N N . LEU A 1 94 ? -8.548 1.532 7.116 1.00 90.56 94 LEU A N 1
ATOM 757 C CA . LEU A 1 94 ? -9.965 1.164 7.029 1.00 90.56 94 LEU A CA 1
ATOM 758 C C . LEU A 1 94 ? -10.508 1.283 5.602 1.00 90.56 94 LEU A C 1
ATOM 760 O O . LEU A 1 94 ? -11.191 0.385 5.112 1.00 90.56 94 LEU A O 1
ATOM 764 N N . LYS A 1 95 ? -10.143 2.346 4.876 1.00 89.88 95 LYS A N 1
ATOM 765 C CA . LYS A 1 95 ? -10.531 2.502 3.468 1.00 89.88 95 LYS A CA 1
ATOM 766 C C . LYS A 1 95 ? -9.975 1.373 2.598 1.00 89.88 95 LYS A C 1
ATOM 768 O O . LYS A 1 95 ? -10.687 0.853 1.741 1.00 89.88 95 LYS A O 1
ATOM 773 N N . LYS A 1 96 ? -8.712 0.983 2.810 1.00 87.44 96 LYS A N 1
ATOM 774 C CA . LYS A 1 96 ? -8.077 -0.118 2.071 1.00 87.44 96 LYS A CA 1
ATOM 775 C C . LYS A 1 96 ? -8.830 -1.429 2.299 1.00 87.44 96 LYS A C 1
ATOM 777 O O . LYS A 1 96 ? -9.081 -2.137 1.326 1.00 87.44 96 LYS A O 1
ATOM 782 N N . ARG A 1 97 ? -9.237 -1.716 3.541 1.00 84.31 97 ARG A N 1
ATOM 783 C CA . ARG A 1 97 ? -10.077 -2.876 3.879 1.00 84.31 97 ARG A CA 1
ATOM 784 C C . ARG A 1 97 ? -11.381 -2.880 3.075 1.00 84.31 97 ARG A C 1
ATOM 786 O O . ARG A 1 97 ? -11.632 -3.840 2.352 1.00 84.31 97 ARG A O 1
ATOM 793 N N . LEU A 1 98 ? -12.152 -1.793 3.128 1.00 85.69 98 LEU A N 1
ATOM 794 C CA . LEU A 1 98 ? -13.442 -1.688 2.429 1.00 85.69 98 LEU A CA 1
ATOM 795 C C . LEU A 1 98 ? -13.306 -1.892 0.913 1.00 85.69 98 LEU A C 1
ATOM 797 O O . LEU A 1 98 ? -14.101 -2.595 0.288 1.00 85.69 98 LEU A O 1
ATOM 801 N N . CYS A 1 99 ? -12.268 -1.312 0.303 1.00 81.94 99 CYS A N 1
ATOM 802 C CA . CYS A 1 99 ? -11.998 -1.511 -1.120 1.00 81.94 99 CYS A CA 1
ATOM 803 C C . CYS A 1 99 ? -11.669 -2.976 -1.454 1.00 81.94 99 CYS A C 1
ATOM 805 O O . CYS A 1 99 ? -12.120 -3.480 -2.481 1.00 81.94 99 CYS A O 1
ATOM 807 N N . LEU A 1 100 ? -10.905 -3.668 -0.603 1.00 77.00 100 LEU A N 1
ATOM 808 C CA . LEU A 1 100 ? -10.577 -5.082 -0.800 1.00 77.00 100 LEU A CA 1
ATOM 809 C C . LEU A 1 100 ? -11.813 -5.978 -0.671 1.00 77.00 100 LEU A C 1
ATOM 811 O O . LEU A 1 100 ? -11.989 -6.876 -1.492 1.00 77.00 100 LEU A O 1
ATOM 815 N N . GLU A 1 101 ? -12.679 -5.724 0.311 1.00 82.50 101 GLU A N 1
ATOM 816 C CA . GLU A 1 101 ? -13.943 -6.453 0.483 1.00 82.50 101 GLU A CA 1
ATOM 817 C C . GLU A 1 101 ? -14.852 -6.281 -0.741 1.00 82.50 101 GLU A C 1
ATOM 819 O O . GLU A 1 101 ? -15.282 -7.273 -1.332 1.00 82.50 101 GLU A O 1
ATOM 824 N N . LYS A 1 102 ? -15.036 -5.042 -1.217 1.00 80.38 102 LYS A N 1
ATOM 825 C CA . LYS A 1 102 ? -15.796 -4.760 -2.444 1.00 80.38 102 LYS A CA 1
ATOM 826 C C . LYS A 1 102 ? -15.231 -5.502 -3.660 1.00 80.38 102 LYS A C 1
ATOM 828 O O . LYS A 1 102 ? -15.987 -6.093 -4.429 1.00 80.38 102 LYS A O 1
ATOM 833 N N . ASN A 1 103 ? -13.908 -5.508 -3.828 1.00 78.56 103 ASN A N 1
ATOM 834 C CA . ASN A 1 103 ? -13.258 -6.205 -4.939 1.00 78.56 103 ASN A CA 1
ATOM 835 C C . ASN A 1 103 ? -13.453 -7.728 -4.865 1.00 78.56 103 ASN A C 1
ATOM 837 O O . ASN A 1 103 ? -13.675 -8.357 -5.898 1.00 78.56 103 ASN A O 1
ATOM 841 N N . LYS A 1 104 ? -13.427 -8.322 -3.662 1.00 81.75 104 LYS A N 1
ATOM 842 C CA . LYS A 1 104 ? -13.728 -9.750 -3.463 1.00 81.75 104 LYS A CA 1
ATOM 843 C C . LYS A 1 104 ? -15.163 -10.081 -3.875 1.00 81.75 104 LYS A C 1
ATOM 845 O O . LYS A 1 104 ? -15.364 -11.059 -4.592 1.00 81.75 104 LYS A O 1
ATOM 850 N N . MET A 1 105 ? -16.140 -9.253 -3.491 1.00 80.94 105 MET A N 1
ATOM 851 C CA . MET A 1 105 ? -17.538 -9.455 -3.896 1.00 80.94 105 MET A CA 1
ATOM 852 C C . MET A 1 105 ? -17.705 -9.386 -5.424 1.00 80.94 105 MET A C 1
ATOM 854 O O . MET A 1 105 ? -18.350 -10.252 -6.007 1.00 80.94 105 MET A O 1
ATOM 858 N N . LEU A 1 106 ? -17.059 -8.425 -6.095 1.00 73.94 106 LEU A N 1
ATOM 859 C CA . LEU A 1 106 ? -17.091 -8.295 -7.563 1.00 73.94 106 LEU A CA 1
ATOM 860 C C . LEU A 1 106 ? -16.396 -9.462 -8.298 1.00 73.94 106 LEU A C 1
ATOM 862 O O . LEU A 1 106 ? -16.831 -9.901 -9.367 1.00 73.94 106 LEU A O 1
ATOM 866 N N . ALA A 1 107 ? -15.313 -9.999 -7.735 1.00 73.75 107 ALA A N 1
ATOM 867 C CA . ALA A 1 107 ? -14.637 -11.173 -8.288 1.00 73.75 107 ALA A CA 1
ATOM 868 C C . ALA A 1 107 ? -15.519 -12.433 -8.198 1.00 73.75 107 ALA A C 1
ATOM 870 O O . ALA A 1 107 ? -15.549 -13.248 -9.122 1.00 73.75 107 ALA A O 1
ATOM 871 N N . GLN A 1 108 ? -16.288 -12.573 -7.115 1.00 72.50 108 GLN A N 1
ATOM 872 C CA . GLN A 1 108 ? -17.223 -13.685 -6.937 1.00 72.50 108 GLN A CA 1
ATOM 873 C C . GLN A 1 108 ? -18.426 -13.584 -7.885 1.00 72.50 108 GLN A C 1
ATOM 875 O O . GLN A 1 108 ? -18.824 -14.593 -8.467 1.00 72.50 108 GLN A O 1
ATOM 880 N N . THR A 1 109 ? -18.971 -12.386 -8.119 1.00 63.31 109 THR A N 1
ATOM 881 C CA . THR A 1 109 ? -20.096 -12.197 -9.053 1.00 63.31 109 THR A CA 1
ATOM 882 C C . THR A 1 109 ? -19.698 -12.413 -10.518 1.00 63.31 109 THR A C 1
ATOM 884 O O . THR A 1 109 ? -20.450 -13.044 -11.256 1.00 63.31 109 THR A O 1
ATOM 887 N N . SER A 1 110 ? -18.494 -11.997 -10.933 1.00 57.56 110 SER A N 1
ATOM 888 C CA . SER A 1 110 ? -17.973 -12.220 -12.302 1.00 57.56 110 SER A CA 1
ATOM 889 C C . SER A 1 110 ? -17.532 -13.663 -12.596 1.00 57.56 110 SER A C 1
ATOM 891 O O . SER A 1 110 ? -17.396 -14.067 -13.753 1.00 57.56 110 SER A O 1
ATOM 893 N N . SER A 1 111 ? -17.301 -14.459 -11.552 1.00 50.91 111 SER A N 1
ATOM 894 C CA . SER A 1 111 ? -17.066 -15.904 -11.670 1.00 50.91 111 SER A CA 1
ATOM 895 C C . SER A 1 111 ? -18.385 -16.679 -11.763 1.00 50.91 111 SER A C 1
ATOM 897 O O . SER A 1 111 ? -18.438 -17.728 -12.395 1.00 50.91 111 SER A O 1
ATOM 899 N N . LYS A 1 112 ? -19.469 -16.131 -11.193 1.00 50.62 112 LYS A N 1
ATOM 900 C CA . LYS A 1 112 ? -20.813 -16.727 -11.208 1.00 50.62 112 LYS A CA 1
ATOM 901 C C . LYS A 1 112 ? -21.577 -16.471 -12.516 1.00 50.62 112 LYS A C 1
ATOM 903 O O . LYS A 1 112 ? -22.409 -17.287 -12.884 1.00 50.62 112 LYS A O 1
ATOM 908 N N . SER A 1 113 ? -21.254 -15.404 -13.256 1.00 46.34 113 SER A N 1
ATOM 909 C CA . SER A 1 113 ? -21.799 -15.126 -14.600 1.00 46.34 113 SER A CA 1
ATOM 910 C C . SER A 1 113 ? -21.053 -15.817 -15.753 1.00 46.34 113 SER A C 1
ATOM 912 O O . SER A 1 113 ? -21.433 -15.658 -16.909 1.00 46.34 113 SER A O 1
ATOM 914 N N . ARG A 1 114 ? -20.008 -16.605 -15.459 1.00 46.53 114 ARG A N 1
ATOM 915 C CA . ARG A 1 114 ? -19.337 -17.501 -16.422 1.00 46.53 114 ARG A CA 1
ATOM 916 C C . ARG A 1 114 ? -19.832 -18.952 -16.333 1.00 46.53 114 ARG A C 1
ATOM 918 O O . ARG A 1 114 ? -19.137 -19.868 -16.757 1.00 46.53 114 ARG A O 1
ATOM 925 N N . GLY A 1 115 ? -21.028 -19.162 -15.785 1.00 51.25 115 GLY A N 1
ATOM 926 C CA . GLY A 1 115 ? -21.719 -20.446 -15.778 1.00 51.25 115 GLY A CA 1
ATOM 927 C C . GLY A 1 115 ? -23.074 -20.315 -16.462 1.00 51.25 115 GLY A C 1
ATOM 928 O O . GLY A 1 115 ? -23.941 -19.627 -15.938 1.00 51.25 115 GLY A O 1
ATOM 929 N N . ILE A 1 116 ? -23.234 -21.029 -17.579 1.00 50.59 116 ILE A N 1
ATOM 930 C CA . ILE A 1 116 ? -24.393 -21.116 -18.488 1.00 50.59 116 ILE A CA 1
ATOM 931 C C . ILE A 1 116 ? -24.339 -20.089 -19.643 1.00 50.59 116 ILE A C 1
ATOM 933 O O . ILE A 1 116 ? -24.751 -18.940 -19.480 1.00 50.59 116 ILE A O 1
ATOM 937 N N . PRO A 1 117 ? -23.853 -20.506 -20.833 1.00 50.59 117 PRO A N 1
ATOM 938 C CA . PRO A 1 117 ? -24.080 -19.791 -22.085 1.00 50.59 117 PRO A CA 1
ATOM 939 C C . PRO A 1 117 ? -25.570 -19.483 -22.250 1.00 50.59 117 PRO A C 1
ATOM 941 O O . PRO A 1 117 ? -26.407 -20.346 -21.987 1.00 50.59 117 PRO A O 1
ATOM 944 N N . VAL A 1 118 ? -25.902 -18.275 -22.710 1.00 54.59 118 VAL A N 1
ATOM 945 C CA . VAL A 1 118 ? -27.290 -17.835 -22.968 1.00 54.59 118 VAL A CA 1
ATOM 946 C C . VAL A 1 118 ? -28.053 -18.855 -23.831 1.00 54.59 118 VAL A C 1
ATOM 948 O O . VAL A 1 118 ? -29.239 -19.086 -23.615 1.00 54.59 118 VAL A O 1
ATOM 951 N N . GLU A 1 119 ? -27.342 -19.551 -24.720 1.00 54.22 119 GLU A N 1
ATOM 952 C CA . GLU A 1 119 ? -27.851 -20.637 -25.562 1.00 54.22 119 GLU A CA 1
ATOM 953 C C . GLU A 1 119 ? -28.417 -21.822 -24.762 1.00 54.22 119 GLU A C 1
ATOM 955 O O . GLU A 1 119 ? -29.486 -22.326 -25.091 1.00 54.22 119 GLU A O 1
ATOM 960 N N . ILE A 1 120 ? -27.779 -22.234 -23.659 1.00 57.75 120 ILE A N 1
ATOM 961 C CA . ILE A 1 120 ? -28.261 -23.359 -22.836 1.00 57.75 120 ILE A CA 1
ATOM 962 C C . ILE A 1 120 ? -29.536 -22.974 -22.071 1.00 57.75 120 ILE A C 1
ATOM 964 O O . ILE A 1 120 ? -30.406 -23.816 -21.851 1.00 57.75 120 ILE A O 1
ATOM 968 N N . ARG A 1 121 ? -29.686 -21.695 -21.699 1.00 55.44 121 ARG A N 1
ATOM 969 C CA . ARG A 1 121 ? -30.909 -21.193 -21.056 1.00 55.44 121 ARG A CA 1
ATOM 970 C C . ARG A 1 121 ? -32.091 -21.184 -22.029 1.00 55.44 121 ARG A C 1
ATOM 972 O O . ARG A 1 121 ? -33.170 -21.627 -21.654 1.00 55.44 121 ARG A O 1
ATOM 979 N N . ALA A 1 122 ? -31.855 -20.775 -23.276 1.00 59.00 122 ALA A N 1
ATOM 980 C CA . ALA A 1 122 ? -32.869 -20.796 -24.328 1.00 59.00 122 ALA A CA 1
ATOM 981 C C . ALA A 1 122 ? -33.311 -22.226 -24.689 1.00 59.00 122 ALA A C 1
ATOM 983 O O . ALA A 1 122 ? -34.499 -22.473 -24.867 1.00 59.00 122 ALA A O 1
ATOM 984 N N . ILE A 1 123 ? -32.381 -23.190 -24.730 1.00 62.25 123 ILE A N 1
ATOM 985 C CA . ILE A 1 123 ? -32.707 -24.603 -24.999 1.00 62.25 123 ILE A CA 1
ATOM 986 C C . ILE A 1 123 ? -33.558 -25.203 -23.872 1.00 62.25 123 ILE A C 1
ATOM 988 O O . ILE A 1 123 ? -34.482 -25.971 -24.134 1.00 62.25 123 ILE A O 1
ATOM 992 N N . LYS A 1 124 ? -33.284 -24.833 -22.615 1.00 63.16 124 LYS A N 1
ATOM 993 C CA . LYS A 1 124 ? -34.060 -25.318 -21.469 1.00 63.16 124 LYS A CA 1
ATOM 994 C C . LYS A 1 124 ? -35.484 -24.751 -21.454 1.00 63.16 124 LYS A C 1
ATOM 996 O O . LYS A 1 124 ? -36.426 -25.506 -21.245 1.00 63.16 124 LYS A O 1
ATOM 1001 N N . GLU A 1 125 ? -35.637 -23.459 -21.752 1.00 68.88 125 GLU A N 1
ATOM 1002 C CA . GLU A 1 125 ? -36.950 -22.810 -21.889 1.00 68.88 125 GLU A CA 1
ATOM 1003 C C . GLU A 1 125 ? -37.747 -23.370 -23.085 1.00 68.88 125 GLU A C 1
ATOM 1005 O O . GLU A 1 125 ? -38.961 -23.532 -22.988 1.00 68.88 125 GLU A O 1
ATOM 1010 N N . PHE A 1 126 ? -37.082 -23.738 -24.187 1.00 65.38 126 PHE A N 1
ATOM 1011 C CA . PHE A 1 126 ? -37.733 -24.352 -25.350 1.00 65.38 126 PHE A CA 1
ATOM 1012 C C . PHE A 1 126 ? -38.213 -25.788 -25.078 1.00 65.38 126 PHE A C 1
ATOM 1014 O O . PHE A 1 126 ? -39.332 -26.139 -25.446 1.00 65.38 126 PHE A O 1
ATOM 1021 N N . ASN A 1 127 ? -37.413 -26.609 -24.388 1.00 65.19 127 ASN A N 1
ATOM 1022 C CA . ASN A 1 127 ? -37.815 -27.975 -24.035 1.00 65.19 127 ASN A CA 1
ATOM 1023 C C . ASN A 1 127 ? -38.961 -28.004 -23.010 1.00 65.19 127 ASN A C 1
ATOM 1025 O O . ASN A 1 127 ? -39.876 -28.805 -23.158 1.00 65.19 127 ASN A O 1
ATOM 1029 N N . GLU A 1 128 ? -38.979 -27.092 -22.030 1.00 68.06 128 GLU A N 1
ATOM 1030 C CA . GLU A 1 128 ? -40.088 -26.978 -21.062 1.00 68.06 128 GLU A CA 1
ATOM 1031 C C . GLU A 1 128 ? -41.410 -26.502 -21.706 1.00 68.06 128 GLU A C 1
ATOM 1033 O O . GLU A 1 128 ? -42.490 -26.778 -21.181 1.00 68.06 128 GLU A O 1
ATOM 1038 N N . LEU A 1 129 ? -41.344 -25.806 -22.848 1.00 60.12 129 LEU A N 1
ATOM 1039 C CA . LEU A 1 129 ? -42.512 -25.412 -23.648 1.00 60.12 129 LEU A CA 1
ATOM 1040 C C . LEU A 1 129 ? -42.971 -26.498 -24.630 1.00 60.12 129 LEU A C 1
ATOM 1042 O O . LEU A 1 129 ? -44.130 -26.483 -25.028 1.00 60.12 129 LEU A O 1
ATOM 1046 N N . SER A 1 130 ? -42.083 -27.418 -25.015 1.00 57.22 130 SER A N 1
ATOM 1047 C CA . SER A 1 130 ? -42.389 -28.527 -25.928 1.00 57.22 130 SER A CA 1
ATOM 1048 C C . SER A 1 130 ? -43.001 -29.747 -25.225 1.00 57.22 130 SER A C 1
ATOM 1050 O O . SER A 1 130 ? -43.506 -30.636 -25.907 1.00 57.22 130 SER A O 1
ATOM 1052 N N . GLU A 1 131 ? -42.940 -29.811 -23.892 1.00 55.81 131 GLU A N 1
ATOM 1053 C CA . GLU A 1 131 ? -43.531 -30.879 -23.068 1.00 55.81 131 GLU A CA 1
ATOM 1054 C C . GLU A 1 131 ? -44.923 -30.512 -22.496 1.00 55.81 131 GLU A C 1
ATOM 1056 O O . GLU A 1 131 ? -45.432 -31.203 -21.611 1.00 55.81 131 GLU A O 1
ATOM 1061 N N . ARG A 1 132 ? -45.557 -29.441 -22.998 1.00 48.09 132 ARG A N 1
ATOM 1062 C CA . ARG A 1 132 ? -46.975 -29.108 -22.762 1.00 48.09 132 ARG A CA 1
ATOM 1063 C C . ARG A 1 132 ? -47.794 -29.281 -24.031 1.00 48.09 132 ARG A C 1
ATOM 1065 O O . ARG A 1 132 ? -48.966 -29.689 -23.887 1.00 48.09 132 ARG A O 1
#

Organism: NCBI:txid2728847

Sequence (132 aa):
MNHNGIRAKQISDIFSVQIRAVYSWLKSYEDKGFIGLYTKKGQGRISIFSSFSSEEQKCILDKIDKGDSVKETTCFINENLSERITERMLKIFLKKRLCLEKNKMLAQTSSKSRGIPVEIRAIKEFNELSER

InterPro domains:
  IPR009057 Homedomain-like superfamily [SSF46689] (2-66)

Radius of gyration: 25.44 Å; chains: 1; bounding box: 68×41×55 Å

pLDDT: mean 81.45, std 14.62, range [42.66, 94.62]

Foldseek 3Di:
DDDDDDDLVNVCVVVVHDSVVSVQQVVLCVVPNPVSNDDPVPRPDDQPVVVDDPVRNVVLVVCVVVPDDLVRSLVVCCVPHPDHDDSVSVVVVVVVVVVVVVVVVVVVVVVVVPPDDPVNV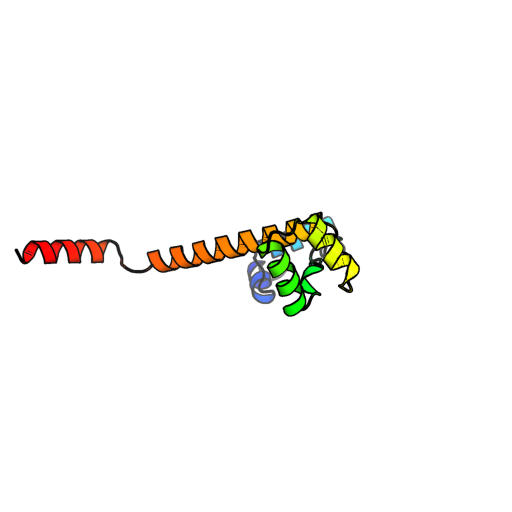VVVVVVVVVVD

Secondary structure (DSSP, 8-state):
---SS--HHHHHHHTT--HHHHHHHHHHHHHHGGGGGSPPTTTTPPPGGGTS-HHHHHHHHHHHHTT--HHHHHHHHHHHSSS---HHHHHHHHHHHHHHHHHHHHHHHHHHTTSS-HHHHHHHHHHHHHT-